Protein AF-A0A7W1RV11-F1 (afdb_monomer_lite)

Foldseek 3Di:
DPPPVDDVDDDCAPDQQNDPVSVVVVVVCVVPVDQEEEAEADDPQAKAWAPNDDPVLVCLQCVQQVGYYDPDDPDDPNDPVVVCNVVPHTYIHHYHHPDDPVVCCNRGVVSVVVVVVVVVVD

pLDDT: mean 90.07, std 14.61, range [39.81, 98.56]

Radius of gyration: 15.86 Å; chains: 1; bounding box: 44×32×37 Å

Structure (mmCIF, N/CA/C/O backbone):
data_AF-A0A7W1RV11-F1
#
_entry.id   AF-A0A7W1RV11-F1
#
loop_
_atom_site.group_PDB
_atom_site.id
_atom_site.type_symbol
_atom_site.label_atom_id
_atom_site.label_alt_id
_atom_site.label_comp_id
_atom_site.label_asym_id
_atom_site.label_entity_id
_atom_site.label_seq_id
_atom_site.pdbx_PDB_ins_code
_atom_site.Cartn_x
_atom_site.Cartn_y
_atom_site.Cartn_z
_atom_site.occupancy
_atom_site.B_iso_or_equiv
_atom_site.auth_seq_id
_atom_site.auth_comp_id
_atom_site.auth_asym_id
_atom_site.auth_atom_id
_atom_site.pdbx_PDB_model_num
ATOM 1 N N . ARG A 1 1 ? 27.416 18.451 9.478 1.00 39.81 1 ARG A N 1
ATOM 2 C CA . ARG A 1 1 ? 27.887 17.465 8.477 1.00 39.81 1 ARG A CA 1
ATOM 3 C C . ARG A 1 1 ? 26.642 16.765 7.950 1.00 39.81 1 ARG A C 1
ATOM 5 O O . ARG A 1 1 ? 26.026 16.054 8.731 1.00 39.81 1 ARG A O 1
ATOM 12 N N . SER A 1 2 ? 26.208 17.052 6.720 1.00 40.75 2 SER A N 1
ATOM 13 C CA . SER A 1 2 ? 25.156 16.247 6.080 1.00 40.75 2 SER A CA 1
ATOM 14 C C . SER A 1 2 ? 25.698 14.834 5.898 1.00 40.75 2 SER A C 1
ATOM 16 O O . SER A 1 2 ? 26.816 14.711 5.399 1.00 40.75 2 SER A O 1
ATOM 18 N N . PRO A 1 3 ? 24.985 13.783 6.326 1.00 47.84 3 PRO A N 1
ATOM 19 C CA . PRO A 1 3 ? 25.432 12.429 6.072 1.00 47.84 3 PRO A CA 1
ATOM 20 C C . PRO A 1 3 ? 25.365 12.177 4.564 1.00 47.84 3 PRO A C 1
ATOM 22 O O . PRO A 1 3 ? 24.323 12.351 3.935 1.00 47.84 3 PRO A O 1
ATOM 25 N N . GLU A 1 4 ? 26.490 11.747 4.004 1.00 49.31 4 GLU A N 1
ATOM 26 C CA . GLU A 1 4 ? 26.690 11.391 2.593 1.00 49.31 4 GLU A CA 1
ATOM 27 C C . GLU A 1 4 ? 25.763 10.245 2.115 1.00 49.31 4 GLU A C 1
ATOM 29 O O . GLU A 1 4 ? 25.686 9.970 0.924 1.00 49.31 4 GLU A O 1
ATOM 34 N N . ASN A 1 5 ? 24.986 9.630 3.020 1.00 47.88 5 ASN A N 1
ATOM 35 C CA . ASN A 1 5 ? 24.035 8.545 2.739 1.00 47.88 5 ASN A CA 1
ATOM 36 C C . ASN A 1 5 ? 22.660 8.981 2.204 1.00 47.88 5 ASN A C 1
ATOM 38 O O . ASN A 1 5 ? 21.858 8.123 1.846 1.00 47.88 5 ASN A O 1
ATOM 42 N N . ARG A 1 6 ? 22.347 10.279 2.139 1.00 44.16 6 ARG A N 1
ATOM 43 C CA . ARG A 1 6 ? 21.146 10.776 1.441 1.00 44.16 6 ARG A CA 1
ATOM 44 C C . ARG A 1 6 ? 21.564 11.495 0.170 1.00 44.16 6 ARG A C 1
ATOM 46 O O . ARG A 1 6 ? 21.482 12.717 0.075 1.00 44.16 6 ARG A O 1
ATOM 53 N N . THR A 1 7 ? 22.025 10.740 -0.822 1.00 48.91 7 THR A N 1
ATOM 54 C CA . THR A 1 7 ? 22.017 11.279 -2.183 1.00 48.91 7 THR A CA 1
ATOM 55 C C . THR A 1 7 ? 20.573 11.211 -2.677 1.00 48.91 7 THR A C 1
ATOM 57 O O . THR A 1 7 ? 19.984 10.138 -2.718 1.00 48.91 7 THR A O 1
ATOM 60 N N . ASN A 1 8 ? 19.968 12.353 -3.012 1.00 55.81 8 ASN A N 1
ATOM 61 C CA . ASN A 1 8 ? 18.642 12.433 -3.646 1.00 55.81 8 ASN A CA 1
ATOM 62 C C . ASN A 1 8 ? 18.703 11.966 -5.118 1.00 55.81 8 ASN A C 1
ATOM 64 O O . ASN A 1 8 ? 18.176 12.608 -6.021 1.00 55.81 8 ASN A O 1
ATOM 68 N N . ARG A 1 9 ? 19.482 10.914 -5.385 1.00 64.50 9 ARG A N 1
ATOM 69 C CA . ARG A 1 9 ? 19.685 10.335 -6.707 1.00 64.50 9 ARG A CA 1
ATOM 70 C C . ARG A 1 9 ? 18.873 9.053 -6.750 1.00 64.50 9 ARG A C 1
ATOM 72 O O . ARG A 1 9 ? 19.376 7.995 -6.388 1.00 64.50 9 ARG A O 1
ATOM 79 N N . SER A 1 10 ? 17.617 9.163 -7.164 1.00 71.94 10 SER A N 1
ATOM 80 C CA . SER A 1 10 ? 16.859 7.998 -7.605 1.00 71.94 10 SER A CA 1
ATOM 81 C C . SER A 1 10 ? 17.379 7.565 -8.979 1.00 71.94 10 SER A C 1
ATOM 83 O O . SER A 1 10 ? 17.655 8.392 -9.850 1.00 71.94 10 SER A O 1
ATOM 85 N N . SER A 1 11 ? 17.567 6.261 -9.156 1.00 86.75 11 SER A N 1
ATOM 86 C CA . SER A 1 11 ? 17.769 5.638 -10.463 1.00 86.75 11 SER A CA 1
ATOM 87 C C . SER A 1 11 ? 16.552 4.753 -10.710 1.00 86.75 11 SER A C 1
ATOM 89 O O . SER A 1 11 ? 16.287 3.906 -9.860 1.00 86.75 11 SER A O 1
ATOM 91 N N . PRO A 1 12 ? 15.816 4.916 -11.823 1.00 88.56 12 PRO A N 1
ATOM 92 C CA . PRO A 1 12 ? 14.646 4.088 -12.120 1.00 88.56 12 PRO A CA 1
ATOM 93 C C . PRO A 1 12 ? 15.017 2.666 -12.577 1.00 88.56 12 PRO A C 1
ATOM 95 O O . PRO A 1 12 ? 14.135 1.890 -12.929 1.00 88.56 12 PRO A O 1
ATOM 98 N N . GLY A 1 13 ? 16.313 2.339 -12.607 1.00 91.56 13 GLY A N 1
ATOM 99 C CA . GLY A 1 13 ? 16.826 1.114 -13.207 1.00 91.56 13 GLY A CA 1
ATOM 100 C C . GLY A 1 13 ? 17.259 1.320 -14.659 1.00 91.56 13 GLY A C 1
ATOM 101 O O . GLY A 1 13 ? 17.195 2.428 -15.197 1.00 91.56 13 GLY A O 1
ATOM 102 N N . THR A 1 14 ? 17.756 0.259 -15.295 1.00 94.25 14 THR A N 1
ATOM 103 C CA . THR A 1 14 ? 18.182 0.295 -16.708 1.00 94.25 14 THR A CA 1
ATOM 104 C C . THR A 1 14 ? 17.026 0.095 -17.685 1.00 94.25 14 THR A C 1
ATOM 106 O O . THR A 1 14 ? 17.121 0.519 -18.833 1.00 94.25 14 THR A O 1
ATOM 109 N N . GLU A 1 15 ? 15.953 -0.554 -17.237 1.00 93.88 15 GLU A N 1
ATOM 110 C CA . GLU A 1 15 ? 14.739 -0.864 -17.995 1.00 93.88 15 GLU A CA 1
ATOM 111 C C . GLU A 1 15 ? 13.581 -1.161 -17.019 1.00 93.88 15 GLU A C 1
ATOM 113 O O . GLU A 1 15 ? 13.842 -1.392 -15.832 1.00 93.88 15 GLU A O 1
ATOM 118 N N . PRO A 1 16 ? 12.308 -1.161 -17.464 1.00 94.69 16 PRO A N 1
ATOM 119 C CA . PRO A 1 16 ? 11.186 -1.524 -16.601 1.00 94.69 16 PRO A CA 1
ATOM 120 C C . PRO A 1 16 ? 11.413 -2.882 -15.928 1.00 94.69 16 PRO A C 1
ATOM 122 O O . PRO A 1 16 ? 11.746 -3.861 -16.590 1.00 94.69 16 PRO A O 1
ATOM 125 N N . CYS A 1 17 ? 11.215 -2.942 -14.608 1.00 94.19 17 CYS A N 1
ATOM 126 C CA . CYS A 1 17 ? 11.469 -4.141 -13.803 1.00 94.19 17 CYS A CA 1
ATOM 127 C C . CYS A 1 17 ? 12.923 -4.673 -13.874 1.00 94.19 17 CYS A C 1
ATOM 129 O O . CYS A 1 17 ? 13.134 -5.883 -13.768 1.00 94.19 17 CYS A O 1
ATOM 131 N N . SER A 1 18 ? 13.940 -3.812 -14.024 1.00 96.69 18 SER A N 1
ATOM 132 C CA . SER A 1 18 ? 15.348 -4.254 -13.995 1.00 96.69 18 SER A CA 1
ATOM 133 C C . SER A 1 18 ? 15.763 -4.847 -12.646 1.00 96.69 18 SER A C 1
ATOM 135 O O . SER A 1 18 ? 16.515 -5.827 -12.604 1.00 96.69 18 SER A O 1
ATOM 137 N N . GLU A 1 19 ? 15.254 -4.289 -11.547 1.00 96.94 19 GLU A N 1
ATOM 138 C CA . GLU A 1 19 ? 15.642 -4.688 -10.195 1.00 96.94 19 GLU A CA 1
ATOM 139 C C . GLU A 1 19 ? 15.049 -6.054 -9.807 1.00 96.94 19 GLU A C 1
ATOM 141 O O . GLU A 1 19 ? 13.864 -6.319 -10.054 1.00 96.94 19 GLU A O 1
ATOM 146 N N . PRO A 1 20 ? 15.843 -6.956 -9.197 1.00 97.44 20 PRO A N 1
ATOM 147 C CA . PRO A 1 20 ? 15.372 -8.286 -8.824 1.00 97.44 20 PRO A CA 1
ATOM 148 C C . PRO A 1 20 ? 14.200 -8.255 -7.834 1.00 97.44 20 PRO A C 1
ATOM 150 O O . PRO A 1 20 ? 13.311 -9.103 -7.934 1.00 97.44 20 PRO A O 1
ATOM 153 N N . GLU A 1 21 ? 14.162 -7.281 -6.925 1.00 97.69 21 GLU A N 1
ATOM 154 C CA . GLU A 1 21 ? 13.079 -7.065 -5.965 1.00 97.69 21 GLU A CA 1
ATOM 155 C C . GLU A 1 21 ? 11.771 -6.722 -6.681 1.00 97.69 21 GLU A C 1
ATOM 157 O O . GLU A 1 21 ? 10.743 -7.353 -6.423 1.00 97.69 21 GLU A O 1
ATOM 162 N N . THR A 1 22 ? 11.820 -5.789 -7.639 1.00 97.44 22 THR A N 1
ATOM 163 C CA . THR A 1 22 ? 10.656 -5.397 -8.445 1.00 97.44 22 THR A CA 1
ATOM 164 C C . THR A 1 22 ? 10.120 -6.585 -9.236 1.00 97.44 22 THR A C 1
ATOM 166 O O . THR A 1 22 ? 8.920 -6.851 -9.194 1.00 97.44 22 THR A O 1
ATOM 169 N N . ARG A 1 23 ? 10.989 -7.373 -9.887 1.00 98.12 23 ARG A N 1
ATOM 170 C CA . ARG A 1 23 ? 10.558 -8.582 -10.619 1.00 98.12 23 ARG A CA 1
ATOM 171 C C . ARG A 1 23 ? 9.879 -9.602 -9.714 1.00 98.12 23 ARG A C 1
ATOM 173 O O . ARG A 1 23 ? 8.873 -10.192 -10.100 1.00 98.12 23 ARG A O 1
ATOM 180 N N . ALA A 1 24 ? 10.437 -9.842 -8.529 1.00 98.44 24 ALA A N 1
ATOM 181 C CA . ALA A 1 24 ? 9.882 -10.808 -7.589 1.00 98.44 24 ALA A CA 1
ATOM 182 C C . ALA A 1 24 ? 8.497 -10.374 -7.084 1.00 98.44 24 ALA A C 1
ATOM 184 O O . ALA A 1 24 ? 7.593 -11.209 -6.995 1.00 98.44 24 ALA A O 1
ATOM 185 N N . LEU A 1 25 ? 8.320 -9.081 -6.796 1.00 98.25 25 LEU A N 1
ATOM 186 C CA . LEU A 1 25 ? 7.042 -8.517 -6.369 1.00 98.25 25 LEU A CA 1
ATOM 187 C C . LEU A 1 25 ? 5.996 -8.552 -7.491 1.00 98.25 25 LEU A C 1
ATOM 189 O O . LEU A 1 25 ? 4.879 -9.004 -7.253 1.00 98.25 25 LEU A O 1
ATOM 193 N N . VAL A 1 26 ? 6.365 -8.164 -8.714 1.00 98.06 26 VAL A N 1
ATOM 194 C CA . VAL A 1 26 ? 5.498 -8.261 -9.902 1.00 98.06 26 VAL A CA 1
ATOM 195 C C . VAL A 1 26 ? 5.018 -9.699 -10.093 1.00 98.06 26 VAL A C 1
ATOM 197 O O . VAL A 1 26 ? 3.814 -9.949 -10.105 1.00 98.06 26 VAL A O 1
ATOM 200 N N . ALA A 1 27 ? 5.937 -10.669 -10.101 1.00 98.38 27 ALA A N 1
ATOM 201 C CA . ALA A 1 27 ? 5.592 -12.083 -10.244 1.00 98.38 27 ALA A CA 1
ATOM 202 C C . ALA A 1 27 ? 4.711 -12.609 -9.093 1.00 98.38 27 ALA A C 1
ATOM 204 O O . ALA A 1 27 ? 3.918 -13.537 -9.275 1.00 98.38 27 ALA A O 1
ATOM 205 N N . LEU A 1 28 ? 4.850 -12.055 -7.883 1.00 98.56 28 LEU A N 1
ATOM 206 C CA . LEU A 1 28 ? 3.988 -12.376 -6.747 1.00 98.56 28 LEU A CA 1
ATOM 207 C C . LEU A 1 28 ? 2.570 -11.829 -6.952 1.00 98.56 28 LEU A C 1
ATOM 209 O O . LEU A 1 28 ? 1.611 -12.573 -6.752 1.00 98.56 28 LEU A O 1
ATOM 213 N N . VAL A 1 29 ? 2.433 -10.569 -7.367 1.00 98.31 29 VAL A N 1
ATOM 214 C CA . VAL A 1 29 ? 1.133 -9.928 -7.620 1.00 98.31 29 VAL A CA 1
ATOM 215 C C . VAL A 1 29 ? 0.408 -10.602 -8.778 1.00 98.31 29 VAL A C 1
ATOM 217 O O . VAL A 1 29 ? -0.773 -10.916 -8.650 1.00 98.31 29 VAL A O 1
ATOM 220 N N . GLU A 1 30 ? 1.102 -10.891 -9.877 1.00 97.56 30 GLU A N 1
ATOM 221 C CA . GLU A 1 30 ? 0.528 -11.599 -11.026 1.00 97.56 30 GLU A CA 1
ATOM 222 C C . GLU A 1 30 ? 0.038 -12.998 -10.646 1.00 97.56 30 GLU A C 1
ATOM 224 O O . GLU A 1 30 ? -1.035 -13.416 -11.078 1.00 97.56 30 GLU A O 1
ATOM 229 N N . ARG A 1 31 ? 0.789 -13.711 -9.795 1.00 98.31 31 ARG A N 1
ATOM 230 C CA . ARG A 1 31 ? 0.408 -15.044 -9.315 1.00 98.31 31 ARG A CA 1
ATOM 231 C C . ARG A 1 31 ? -0.769 -15.007 -8.344 1.00 98.31 31 ARG A C 1
ATOM 233 O O . ARG A 1 31 ? -1.633 -15.875 -8.421 1.00 98.31 31 ARG A O 1
ATOM 240 N N . LEU A 1 32 ? -0.766 -14.076 -7.390 1.00 97.69 32 LEU A N 1
ATOM 241 C CA . LEU A 1 32 ? -1.769 -14.026 -6.323 1.00 97.69 32 LEU A CA 1
ATOM 242 C C . LEU A 1 32 ? -3.050 -13.305 -6.733 1.00 97.69 32 LEU A C 1
ATOM 244 O O . LEU A 1 32 ? -4.102 -13.633 -6.194 1.00 97.69 32 LEU A O 1
ATOM 248 N N . ARG A 1 33 ? -2.961 -12.324 -7.641 1.00 97.12 33 ARG A N 1
ATOM 249 C CA . ARG A 1 33 ? -4.054 -11.407 -8.008 1.00 97.12 33 ARG A CA 1
ATOM 250 C C . ARG A 1 33 ? -4.791 -10.892 -6.759 1.00 97.12 33 ARG A C 1
ATOM 252 O O . ARG A 1 33 ? -5.977 -11.178 -6.593 1.00 97.12 33 ARG A O 1
ATOM 259 N N . PRO A 1 34 ? -4.091 -10.189 -5.847 1.00 95.94 34 PRO A N 1
ATOM 260 C CA . PRO A 1 34 ? -4.659 -9.824 -4.557 1.00 95.94 34 PRO A CA 1
ATOM 261 C C . PRO A 1 34 ? -5.892 -8.921 -4.732 1.00 95.94 34 PRO A C 1
ATOM 263 O O . PRO A 1 34 ? -5.903 -8.067 -5.617 1.00 95.94 34 PRO A O 1
ATOM 266 N N . PRO A 1 35 ? -6.920 -9.059 -3.877 1.00 94.69 35 PRO A N 1
ATOM 267 C CA . PRO A 1 35 ? -8.110 -8.210 -3.950 1.00 94.69 35 PRO A CA 1
ATOM 268 C C . PRO A 1 35 ? -7.827 -6.757 -3.536 1.00 94.69 35 PRO A C 1
ATOM 270 O O . PRO A 1 35 ? -8.617 -5.868 -3.840 1.00 94.69 35 PRO A O 1
ATOM 273 N N . LEU A 1 36 ? -6.725 -6.527 -2.818 1.00 95.88 36 LEU A N 1
ATOM 274 C CA . LEU A 1 36 ? -6.263 -5.225 -2.358 1.00 95.88 36 LEU A CA 1
ATOM 275 C C . LEU A 1 36 ? -4.766 -5.295 -2.040 1.00 95.88 36 LEU A C 1
ATOM 277 O O . LEU A 1 36 ? -4.312 -6.262 -1.425 1.00 95.88 36 LEU A O 1
ATOM 281 N N . VAL A 1 37 ? -4.023 -4.250 -2.395 1.00 97.38 37 VAL A N 1
ATOM 282 C CA . VAL A 1 37 ? -2.647 -4.012 -1.939 1.00 97.38 37 VAL A CA 1
ATOM 283 C C . VAL A 1 37 ? -2.618 -2.784 -1.031 1.00 97.38 37 VAL A C 1
ATOM 285 O O . VAL A 1 37 ? -3.165 -1.739 -1.373 1.00 97.38 37 VAL A O 1
ATOM 288 N N . ILE A 1 38 ? -1.971 -2.908 0.128 1.00 97.19 38 ILE A N 1
ATOM 289 C CA . ILE A 1 38 ? -1.611 -1.769 0.979 1.00 97.19 38 ILE A CA 1
ATOM 290 C C . ILE A 1 38 ? -0.098 -1.588 0.865 1.00 97.19 38 ILE A C 1
ATOM 292 O O . ILE A 1 38 ? 0.651 -2.452 1.322 1.00 97.19 38 ILE A O 1
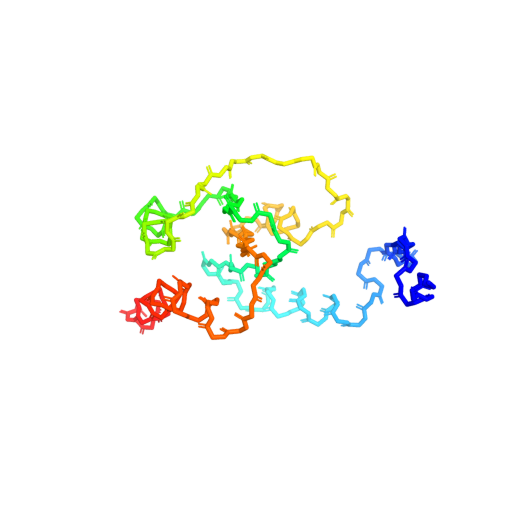ATOM 296 N N . ASP A 1 39 ? 0.336 -0.499 0.239 1.00 97.00 39 ASP A N 1
ATOM 297 C CA . ASP A 1 39 ? 1.748 -0.164 0.047 1.00 97.00 39 ASP A CA 1
ATOM 298 C C . ASP A 1 39 ? 2.176 0.866 1.103 1.00 97.00 39 ASP A C 1
ATOM 300 O O . ASP A 1 39 ? 1.719 2.004 1.081 1.00 97.00 39 ASP A O 1
ATOM 304 N N . LEU A 1 40 ? 2.967 0.447 2.095 1.00 96.69 40 LEU A N 1
ATOM 305 C CA . LEU A 1 40 ? 3.277 1.247 3.288 1.00 96.69 40 LEU A CA 1
ATOM 306 C C . LEU A 1 40 ? 4.529 2.108 3.085 1.00 96.69 40 LEU A C 1
ATOM 308 O O . LEU A 1 40 ? 5.624 1.582 2.888 1.00 96.69 40 LEU A O 1
ATOM 312 N N . HIS A 1 41 ? 4.371 3.421 3.244 1.00 95.69 41 HIS A N 1
ATOM 313 C CA . HIS A 1 41 ? 5.407 4.441 3.076 1.00 95.69 41 HIS A CA 1
ATOM 314 C C . HIS A 1 41 ? 5.411 5.453 4.230 1.00 95.69 41 HIS A C 1
ATOM 316 O O . HIS A 1 41 ? 4.637 5.365 5.185 1.00 95.69 41 HIS A O 1
ATOM 322 N N . THR A 1 42 ? 6.341 6.399 4.160 1.00 94.44 42 THR A N 1
ATOM 323 C CA . THR A 1 42 ? 6.506 7.524 5.084 1.00 94.44 42 THR A CA 1
ATOM 324 C C . THR A 1 42 ? 7.218 8.669 4.334 1.00 94.44 42 THR A C 1
ATOM 326 O O . THR A 1 42 ? 8.055 8.373 3.471 1.00 94.44 42 THR A O 1
ATOM 329 N N . PRO A 1 43 ? 7.016 9.965 4.669 1.00 93.88 43 PRO A N 1
ATOM 330 C CA . PRO A 1 43 ? 6.307 10.480 5.840 1.00 93.88 43 PRO A CA 1
ATOM 331 C C . PRO A 1 43 ? 5.083 11.368 5.532 1.00 93.88 43 PRO A C 1
ATOM 333 O O . PRO A 1 43 ? 4.862 12.350 6.244 1.00 93.88 43 PRO A O 1
ATOM 336 N N . LEU A 1 44 ? 4.326 11.121 4.456 1.00 94.25 44 LEU A N 1
ATOM 337 C CA . LEU A 1 44 ? 3.317 12.094 3.991 1.00 94.25 44 LEU A CA 1
ATOM 338 C C . LEU A 1 44 ? 2.032 12.176 4.841 1.00 94.25 44 LEU A C 1
ATOM 340 O O . LEU A 1 44 ? 1.254 13.110 4.640 1.00 94.25 44 LEU A O 1
ATOM 344 N N . GLU A 1 45 ? 1.814 11.246 5.777 1.00 96.81 45 GLU A N 1
ATOM 345 C CA . GLU A 1 45 ? 0.660 11.219 6.695 1.00 96.81 45 GLU A CA 1
ATOM 346 C C . GLU A 1 45 ? -0.710 11.286 5.976 1.00 96.81 45 GLU A C 1
ATOM 348 O O . GLU A 1 45 ? -1.572 12.129 6.254 1.00 96.81 45 GLU A O 1
ATOM 353 N N . LEU A 1 46 ? -0.911 10.403 4.996 1.00 97.50 46 LEU A N 1
ATOM 354 C CA . LEU A 1 46 ? -2.118 10.335 4.168 1.00 97.50 46 LEU A CA 1
ATOM 355 C C . LEU A 1 46 ? -2.360 8.925 3.614 1.00 97.50 46 LEU A C 1
ATOM 357 O O . LEU A 1 46 ? -1.496 8.056 3.665 1.00 97.50 46 LEU A O 1
ATOM 361 N N . LEU A 1 47 ? -3.538 8.711 3.037 1.00 97.81 47 LEU A N 1
ATOM 362 C CA . LEU A 1 47 ? -3.842 7.545 2.208 1.00 97.81 47 LEU A CA 1
ATOM 363 C C . LEU A 1 47 ? -4.041 8.009 0.765 1.00 97.81 47 LEU A C 1
ATOM 365 O O . LEU A 1 47 ? -4.985 8.754 0.517 1.00 97.81 47 LEU A O 1
ATOM 369 N N . LEU A 1 48 ? -3.198 7.581 -0.174 1.00 97.06 48 LEU A N 1
ATOM 370 C CA . LEU A 1 48 ? -3.469 7.742 -1.607 1.00 97.06 48 LEU A CA 1
ATOM 371 C C . LEU A 1 48 ? -4.266 6.530 -2.089 1.00 97.06 48 LEU A C 1
ATOM 373 O O . LEU A 1 48 ? -3.811 5.392 -1.967 1.00 97.06 48 LEU A O 1
ATOM 377 N N . VAL A 1 49 ? -5.465 6.770 -2.607 1.00 96.88 49 VAL A N 1
ATOM 378 C CA . VAL A 1 49 ? -6.442 5.723 -2.916 1.00 96.88 49 VAL A CA 1
ATOM 379 C C . VAL A 1 49 ? -6.549 5.531 -4.420 1.00 96.88 49 VAL A C 1
ATOM 381 O O . VAL A 1 49 ? -6.897 6.456 -5.148 1.00 96.88 49 VAL A O 1
ATOM 384 N N . ARG A 1 50 ? -6.297 4.307 -4.892 1.00 95.50 50 ARG A N 1
ATOM 385 C CA . ARG A 1 50 ? -6.512 3.927 -6.293 1.00 95.50 50 ARG A CA 1
ATOM 386 C C . ARG A 1 50 ? -7.899 3.332 -6.506 1.00 95.50 50 ARG A C 1
ATOM 388 O O . ARG A 1 50 ? -8.624 2.977 -5.572 1.00 95.50 50 ARG A O 1
ATOM 395 N N . ARG A 1 51 ? -8.293 3.222 -7.774 1.00 94.00 51 ARG A N 1
ATOM 396 C CA . ARG A 1 51 ? -9.619 2.731 -8.166 1.00 94.00 51 ARG A CA 1
ATOM 397 C C . ARG A 1 51 ? -9.899 1.322 -7.633 1.00 94.00 51 ARG A C 1
ATOM 399 O O . ARG A 1 51 ? -9.027 0.464 -7.577 1.00 94.00 51 ARG A O 1
ATOM 406 N N . GLY A 1 52 ? -11.165 1.070 -7.298 1.00 93.06 52 GLY A N 1
ATOM 407 C CA . GLY A 1 52 ? -11.646 -0.251 -6.872 1.00 93.06 52 GLY A CA 1
ATOM 408 C C . GLY A 1 52 ? -11.505 -0.545 -5.375 1.00 93.06 52 GLY A C 1
ATOM 409 O O . GLY A 1 52 ? -11.964 -1.593 -4.926 1.00 93.06 52 GLY A O 1
ATOM 410 N N . VAL A 1 53 ? -10.932 0.370 -4.586 1.00 95.25 53 VAL A N 1
ATOM 411 C CA . VAL A 1 53 ? -10.904 0.257 -3.122 1.00 95.25 53 VAL A CA 1
ATOM 412 C C . VAL A 1 53 ? -12.317 0.419 -2.555 1.00 95.25 53 VAL A C 1
ATOM 414 O O . VAL A 1 53 ? -13.037 1.361 -2.883 1.00 95.25 53 VAL A O 1
ATOM 417 N N . HIS A 1 54 ? -12.723 -0.504 -1.681 1.00 94.31 54 HIS A N 1
ATOM 418 C CA . HIS A 1 54 ? -14.044 -0.457 -1.059 1.00 94.31 54 HIS A CA 1
ATOM 419 C C . HIS A 1 54 ? -14.146 0.718 -0.060 1.00 94.31 54 HIS A C 1
ATOM 421 O O . HIS A 1 54 ? -13.282 0.822 0.819 1.00 94.31 54 HIS A O 1
ATOM 427 N N . PRO A 1 55 ? -15.206 1.553 -0.102 1.00 93.56 55 PRO A N 1
ATOM 428 C CA . PRO A 1 55 ? -15.337 2.727 0.771 1.00 93.56 55 PRO A CA 1
ATOM 429 C C . PRO A 1 55 ? -15.215 2.402 2.262 1.00 93.56 55 PRO A C 1
ATOM 431 O O . PRO A 1 55 ? -14.494 3.072 2.991 1.00 93.56 55 PRO A O 1
ATOM 434 N N . THR A 1 56 ? -15.824 1.301 2.710 1.00 92.75 56 THR A N 1
ATOM 435 C CA . THR A 1 56 ? -15.741 0.873 4.116 1.00 92.75 56 THR A CA 1
ATOM 436 C C . THR A 1 56 ? -14.315 0.522 4.550 1.00 92.75 56 THR A C 1
ATOM 438 O O . THR A 1 56 ? -13.962 0.740 5.706 1.00 92.75 56 THR A O 1
ATOM 441 N N . THR A 1 57 ? -13.478 -0.009 3.652 1.00 93.38 57 THR A N 1
ATOM 442 C CA . THR A 1 57 ? -12.064 -0.275 3.961 1.00 93.38 57 THR A CA 1
ATOM 443 C C . THR A 1 57 ? -11.314 1.034 4.166 1.00 93.38 57 THR A C 1
ATOM 445 O O . THR A 1 57 ? -10.575 1.176 5.140 1.00 93.38 57 THR A O 1
ATOM 448 N N . LEU A 1 58 ? -11.549 2.006 3.283 1.00 94.94 58 LEU A N 1
ATOM 449 C CA . LEU A 1 58 ? -10.942 3.327 3.370 1.00 94.94 58 LEU A CA 1
ATOM 450 C C . LEU A 1 58 ? -11.348 4.056 4.655 1.00 94.94 58 LEU A C 1
ATOM 452 O O . LEU A 1 58 ? -10.483 4.528 5.391 1.00 94.94 58 LEU A O 1
ATOM 456 N N . GLU A 1 59 ? -12.647 4.097 4.952 1.00 94.38 59 GLU A N 1
ATOM 457 C CA . GLU A 1 59 ? -13.195 4.724 6.158 1.00 94.38 59 GLU A CA 1
ATOM 458 C C . GLU A 1 59 ? -12.596 4.116 7.427 1.00 94.38 59 GLU A C 1
ATOM 460 O O . GLU A 1 59 ? -12.175 4.851 8.316 1.00 94.38 59 GLU A O 1
ATOM 4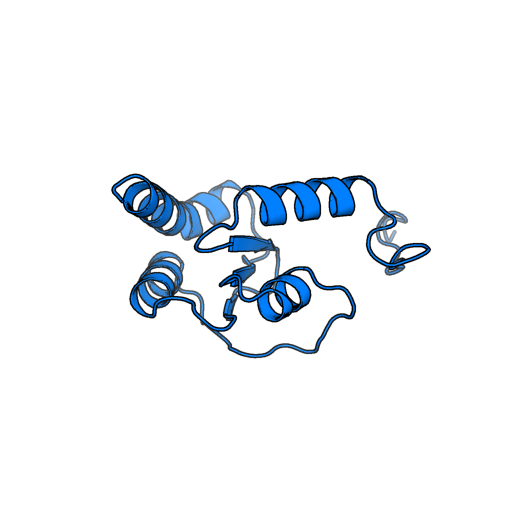65 N N . LYS A 1 60 ? -12.487 2.783 7.504 1.00 93.75 60 LYS A N 1
ATOM 466 C CA . LYS A 1 60 ? -11.886 2.093 8.654 1.00 93.75 60 LYS A CA 1
ATOM 467 C C . LYS A 1 60 ? -10.420 2.462 8.849 1.00 93.75 60 LYS A C 1
ATOM 469 O O . LYS A 1 60 ? -10.028 2.775 9.970 1.00 93.75 60 LYS A O 1
ATOM 474 N N . LEU A 1 61 ? -9.612 2.423 7.789 1.00 96.06 61 LEU A N 1
ATOM 475 C CA . LEU A 1 61 ? -8.185 2.746 7.879 1.00 96.06 61 LEU A CA 1
ATOM 476 C C . LEU A 1 61 ? -7.966 4.221 8.233 1.00 96.06 61 LEU A C 1
ATOM 478 O O . LEU A 1 61 ? -7.180 4.524 9.131 1.00 96.06 61 LEU A O 1
ATOM 482 N N . SER A 1 62 ? -8.697 5.117 7.566 1.00 96.69 62 SER A N 1
ATOM 483 C CA . SER A 1 62 ? -8.649 6.560 7.801 1.00 96.69 62 SER A CA 1
ATOM 484 C C . SER A 1 62 ? -9.080 6.908 9.226 1.00 96.69 62 SER A C 1
ATOM 486 O O . SER A 1 62 ? -8.368 7.641 9.910 1.00 96.69 62 SER A O 1
ATOM 488 N N . ALA A 1 63 ? -10.187 6.339 9.712 1.00 96.38 63 ALA A N 1
ATOM 489 C CA . ALA A 1 63 ? -10.688 6.586 11.061 1.00 96.38 63 ALA A CA 1
ATOM 490 C C . ALA A 1 63 ? -9.786 5.984 12.146 1.00 96.38 63 ALA A C 1
ATOM 492 O O . ALA A 1 63 ? -9.551 6.635 13.160 1.00 96.38 63 ALA A O 1
ATOM 493 N N . ALA A 1 64 ? -9.260 4.771 11.940 1.00 95.50 64 ALA A N 1
ATOM 494 C CA . ALA A 1 64 ? -8.402 4.108 12.921 1.00 95.50 64 ALA A CA 1
ATOM 495 C C . ALA A 1 64 ? -7.096 4.873 13.158 1.00 95.50 64 ALA A C 1
ATOM 497 O O . ALA A 1 64 ? -6.669 5.005 14.301 1.00 95.50 64 ALA A O 1
ATOM 498 N N . ALA A 1 65 ? -6.487 5.395 12.092 1.00 95.88 65 ALA A N 1
ATOM 499 C CA . ALA A 1 65 ? -5.244 6.149 12.185 1.00 95.88 65 ALA A CA 1
ATOM 500 C C . ALA A 1 65 ? -5.444 7.669 12.248 1.00 95.88 65 ALA A C 1
ATOM 502 O O . ALA A 1 65 ? -4.478 8.398 12.441 1.00 95.88 65 ALA A O 1
ATOM 503 N N . GLY A 1 66 ? -6.661 8.186 12.074 1.00 96.94 66 GLY A N 1
ATOM 504 C CA . GLY A 1 66 ? -6.909 9.628 12.013 1.00 96.94 66 GLY A CA 1
ATOM 505 C C . GLY A 1 66 ? -6.104 10.320 10.907 1.00 96.94 66 GLY A C 1
ATOM 506 O O . GLY A 1 66 ? -5.518 11.374 11.149 1.00 96.94 66 GLY A O 1
ATOM 507 N N . ILE A 1 67 ? -6.019 9.706 9.724 1.00 96.06 67 ILE A N 1
ATOM 508 C CA . ILE A 1 67 ? -5.309 10.247 8.552 1.00 96.06 67 ILE A CA 1
ATOM 509 C C . ILE A 1 67 ? -6.277 10.443 7.392 1.00 96.06 67 ILE A C 1
ATOM 511 O O . ILE A 1 67 ? -7.221 9.673 7.216 1.00 96.06 67 ILE A O 1
ATOM 515 N N . ARG A 1 68 ? -6.057 11.490 6.595 1.00 96.56 68 ARG A N 1
ATOM 516 C CA . ARG A 1 68 ? -6.932 11.823 5.464 1.00 96.56 68 ARG A CA 1
ATOM 517 C C . ARG A 1 68 ? -6.650 10.939 4.251 1.00 96.56 68 ARG A C 1
ATOM 519 O O . ARG A 1 68 ? -5.505 10.568 4.008 1.00 96.56 68 ARG A O 1
ATOM 526 N N . ALA A 1 69 ? -7.686 10.691 3.461 1.00 97.00 69 ALA A N 1
ATOM 527 C CA . ALA A 1 69 ? -7.568 10.086 2.142 1.00 97.00 69 ALA A CA 1
ATOM 528 C C . ALA A 1 69 ? -7.482 11.159 1.048 1.00 97.00 69 ALA A C 1
ATOM 530 O O . ALA A 1 69 ? -8.108 12.215 1.164 1.00 97.00 69 ALA A O 1
ATOM 531 N N . VAL A 1 70 ? -6.708 10.884 0.005 1.00 96.50 70 VAL A N 1
ATOM 532 C CA . VAL A 1 70 ? -6.586 11.682 -1.218 1.00 96.50 70 VAL A CA 1
ATOM 533 C C . VAL A 1 70 ? -6.603 10.747 -2.425 1.00 96.50 70 VAL A C 1
ATOM 535 O O . VAL A 1 70 ? -6.182 9.596 -2.323 1.00 96.50 70 VAL A O 1
ATOM 538 N N . ASP A 1 71 ? -7.052 11.253 -3.567 1.00 93.62 71 ASP A N 1
ATOM 539 C CA . ASP A 1 71 ? -7.139 10.461 -4.802 1.00 93.62 71 ASP A CA 1
ATOM 540 C C . ASP A 1 71 ? -5.963 10.730 -5.755 1.00 93.62 71 ASP A C 1
ATOM 542 O O . ASP A 1 71 ? -5.713 9.955 -6.671 1.00 93.62 71 ASP A O 1
ATOM 546 N N . GLU A 1 72 ? -5.216 11.819 -5.536 1.00 90.00 72 GLU A N 1
ATOM 547 C CA . GLU A 1 72 ? -4.123 12.234 -6.415 1.00 90.00 72 GLU A CA 1
ATOM 548 C C . GLU A 1 72 ? -2.937 12.818 -5.639 1.00 90.00 72 GLU A C 1
ATOM 550 O O . GLU A 1 72 ? -3.091 13.572 -4.672 1.00 90.00 72 GLU A O 1
ATOM 555 N N . LEU A 1 73 ? -1.738 12.509 -6.132 1.00 87.50 73 LEU A N 1
ATOM 556 C CA . LEU A 1 73 ? -0.462 13.135 -5.790 1.00 87.50 73 LEU A CA 1
ATOM 557 C C . LEU A 1 73 ? 0.335 13.374 -7.085 1.00 87.50 73 LEU A C 1
ATOM 559 O O . LEU A 1 73 ? 0.035 12.754 -8.107 1.00 87.50 73 LEU A O 1
ATOM 563 N N . PRO A 1 74 ? 1.355 14.255 -7.085 1.00 85.44 74 PRO A N 1
ATOM 564 C CA . PRO A 1 74 ? 2.257 14.380 -8.225 1.00 85.44 74 PRO A CA 1
ATOM 565 C C . PRO A 1 74 ? 2.851 13.016 -8.601 1.00 85.44 74 PRO A C 1
ATOM 567 O O . PRO A 1 74 ? 3.480 12.367 -7.767 1.00 85.44 74 PRO A O 1
ATOM 570 N N . GLY A 1 75 ? 2.631 12.591 -9.848 1.00 74.50 75 GLY A N 1
ATOM 571 C CA . GLY A 1 75 ? 3.014 11.259 -10.312 1.00 74.50 75 GLY A CA 1
ATOM 572 C C . GLY A 1 75 ? 4.523 11.007 -10.256 1.00 74.50 75 GLY A C 1
ATOM 573 O O . GLY A 1 75 ? 5.334 11.903 -10.512 1.00 74.50 75 GLY A O 1
ATOM 574 N N . CYS A 1 76 ? 4.890 9.762 -9.959 1.00 83.38 76 CYS A N 1
ATOM 575 C CA . CYS A 1 76 ? 6.263 9.274 -9.965 1.00 83.38 76 CYS A CA 1
ATOM 576 C C . CYS A 1 76 ? 6.366 8.147 -11.005 1.00 83.38 76 CYS A C 1
ATOM 578 O O . CYS A 1 76 ? 5.829 7.067 -10.773 1.00 83.38 76 CYS A O 1
ATOM 580 N N . PRO A 1 77 ? 7.012 8.365 -12.165 1.00 87.62 77 PRO A N 1
ATOM 581 C CA . PRO A 1 77 ? 7.076 7.348 -13.209 1.00 87.62 77 PRO A CA 1
ATOM 582 C C . PRO A 1 77 ? 7.645 6.021 -12.696 1.00 87.62 77 PRO A C 1
ATOM 584 O O . PRO A 1 77 ? 8.726 5.993 -12.108 1.00 87.62 77 PRO A O 1
ATOM 587 N N . GLY A 1 78 ? 6.932 4.925 -12.959 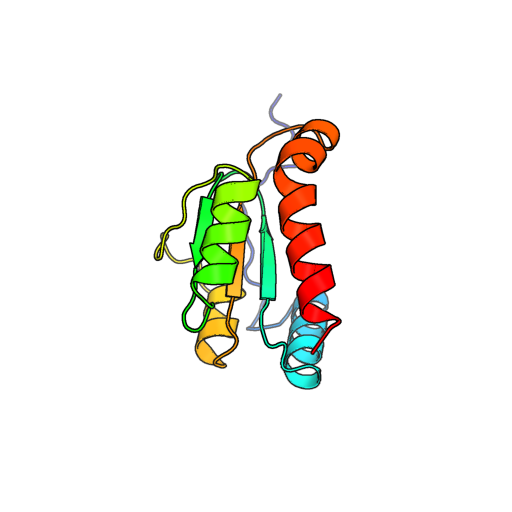1.00 89.56 78 GLY A N 1
ATOM 588 C CA . GLY A 1 78 ? 7.309 3.589 -12.489 1.00 89.56 78 GLY A CA 1
ATOM 589 C C . GLY A 1 78 ? 6.910 3.294 -11.041 1.00 89.56 78 GLY A C 1
ATOM 590 O O . GLY A 1 78 ? 7.402 2.317 -10.476 1.00 89.56 78 GLY A O 1
ATOM 591 N N . ALA A 1 79 ? 6.046 4.116 -10.435 1.00 92.62 79 ALA A N 1
ATOM 592 C CA . ALA A 1 79 ? 5.469 3.824 -9.133 1.00 92.62 79 ALA A CA 1
ATOM 593 C C . ALA A 1 79 ? 4.647 2.528 -9.162 1.00 92.62 79 ALA A C 1
ATOM 595 O O . ALA A 1 79 ? 4.033 2.154 -10.165 1.00 92.62 79 ALA A O 1
ATOM 596 N N . PHE A 1 80 ? 4.669 1.819 -8.037 1.00 96.06 80 PHE A N 1
ATOM 597 C CA . PHE A 1 80 ? 4.045 0.509 -7.926 1.00 96.06 80 PHE A CA 1
ATOM 598 C C . PHE A 1 80 ? 2.518 0.588 -8.003 1.00 96.06 80 PHE A C 1
ATOM 600 O O . PHE A 1 80 ? 1.890 -0.246 -8.648 1.00 96.06 80 PHE A O 1
ATOM 607 N N . ASP A 1 81 ? 1.921 1.605 -7.391 1.00 95.00 81 ASP A N 1
ATOM 608 C CA . ASP A 1 81 ? 0.481 1.835 -7.388 1.00 95.00 81 ASP A CA 1
ATOM 609 C C . ASP A 1 81 ? -0.067 2.239 -8.763 1.00 95.00 81 ASP A C 1
ATOM 611 O O . ASP A 1 81 ? -1.162 1.800 -9.112 1.00 95.00 81 ASP A O 1
ATOM 615 N N . ASP A 1 82 ? 0.708 2.973 -9.569 1.00 94.62 82 ASP A N 1
ATOM 616 C CA . ASP A 1 82 ? 0.366 3.240 -10.973 1.00 94.62 82 ASP A CA 1
ATOM 617 C C . ASP A 1 82 ? 0.291 1.924 -11.772 1.00 94.62 82 ASP A C 1
ATOM 619 O O . ASP A 1 82 ? -0.702 1.659 -12.450 1.00 94.62 82 ASP A O 1
ATOM 623 N N . TRP A 1 83 ? 1.291 1.042 -11.634 1.00 96.31 83 TRP A N 1
ATOM 624 C CA . TRP A 1 83 ? 1.266 -0.274 -12.287 1.00 96.31 83 TRP A CA 1
ATOM 625 C C . TRP A 1 83 ? 0.097 -1.147 -11.804 1.00 96.31 83 TRP A C 1
ATOM 627 O O . TRP A 1 83 ? -0.554 -1.814 -12.609 1.00 96.31 83 TRP A O 1
ATOM 637 N N . LEU A 1 84 ? -0.210 -1.139 -10.501 1.00 97.31 84 LEU A N 1
ATOM 638 C CA . LEU A 1 84 ? -1.361 -1.863 -9.948 1.00 97.31 84 LEU A CA 1
ATOM 639 C C . LEU A 1 84 ? -2.684 -1.364 -10.541 1.00 97.31 84 LEU A C 1
ATOM 641 O O . LEU A 1 84 ? -3.541 -2.181 -10.891 1.00 97.31 84 LEU A O 1
ATOM 645 N N . GLU A 1 85 ? -2.836 -0.049 -10.696 1.00 95.25 85 GLU A N 1
ATOM 646 C CA . GLU A 1 85 ? -3.999 0.562 -11.337 1.00 95.25 85 GLU A CA 1
ATOM 647 C C . GLU A 1 85 ? -4.123 0.134 -12.809 1.00 95.25 85 GLU A C 1
ATOM 649 O O . GLU A 1 85 ? -5.213 -0.265 -13.233 1.00 95.25 85 GLU A O 1
ATOM 654 N N . GLU A 1 86 ? -3.017 0.103 -13.561 1.00 95.50 86 GLU A N 1
ATOM 655 C CA . GLU A 1 86 ? -2.979 -0.381 -14.951 1.00 95.50 86 GLU A CA 1
ATOM 656 C C . GLU A 1 86 ? -3.464 -1.835 -15.088 1.00 95.50 86 GLU A C 1
ATOM 658 O O . GLU A 1 86 ? -4.211 -2.159 -16.015 1.00 95.50 86 GLU A O 1
ATOM 663 N N . ILE A 1 87 ? -3.089 -2.717 -14.155 1.00 96.62 87 ILE A N 1
ATOM 664 C CA . ILE A 1 87 ? -3.488 -4.138 -14.170 1.00 96.62 87 ILE A CA 1
ATOM 665 C C . ILE A 1 87 ? -4.799 -4.427 -13.414 1.00 96.62 87 ILE A C 1
ATOM 667 O O . ILE A 1 87 ? -5.177 -5.598 -13.227 1.00 96.62 87 ILE A O 1
ATOM 671 N N . GLY A 1 88 ? -5.497 -3.375 -12.975 1.00 96.88 88 GLY A N 1
ATOM 672 C CA . GLY A 1 88 ? -6.802 -3.436 -12.321 1.00 96.88 88 GLY A CA 1
ATOM 673 C C . GLY A 1 88 ? -6.788 -4.059 -10.923 1.00 96.88 88 GLY A C 1
ATOM 674 O O . GLY A 1 88 ? -7.758 -4.722 -10.552 1.00 96.88 88 GLY A O 1
ATOM 675 N N . ILE A 1 89 ? -5.699 -3.902 -10.169 1.00 97.62 89 ILE A N 1
ATOM 676 C CA . ILE A 1 89 ? -5.599 -4.312 -8.764 1.00 97.62 89 ILE A CA 1
ATOM 677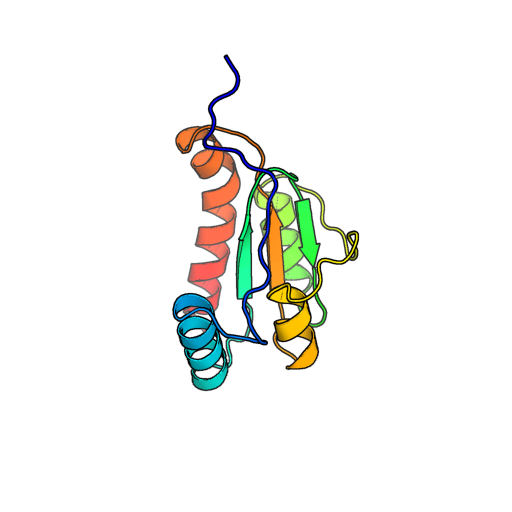 C C . ILE A 1 89 ? -5.859 -3.091 -7.866 1.00 97.62 89 ILE A C 1
ATOM 679 O O . ILE A 1 89 ? -5.122 -2.110 -7.958 1.00 97.62 89 ILE A O 1
ATOM 683 N N . PRO A 1 90 ? -6.868 -3.132 -6.974 1.00 97.06 90 PRO A N 1
ATOM 684 C CA . PRO A 1 90 ? -7.093 -2.061 -6.008 1.00 97.06 90 PRO A CA 1
ATOM 685 C C . PRO A 1 90 ? -5.880 -1.853 -5.099 1.00 97.06 90 PRO A C 1
ATOM 687 O O . PRO A 1 90 ? -5.319 -2.820 -4.573 1.00 97.06 90 PRO A O 1
ATOM 690 N N . ALA A 1 91 ? -5.507 -0.595 -4.868 1.00 97.44 91 ALA A N 1
ATOM 691 C CA . ALA A 1 91 ? -4.343 -0.246 -4.064 1.00 97.44 91 ALA A CA 1
ATOM 692 C C . ALA A 1 91 ? -4.592 0.981 -3.179 1.00 97.44 91 ALA A C 1
ATOM 694 O O . ALA A 1 91 ? -5.314 1.905 -3.559 1.00 97.44 91 ALA A O 1
ATOM 695 N N . ILE A 1 92 ? -3.968 0.991 -2.003 1.00 97.62 92 ILE A N 1
ATOM 696 C CA . ILE A 1 92 ? -3.828 2.175 -1.154 1.00 97.62 92 ILE A CA 1
ATOM 697 C C . ILE A 1 92 ? -2.340 2.356 -0.861 1.00 97.62 92 ILE A C 1
ATOM 699 O O . ILE A 1 92 ? -1.733 1.465 -0.264 1.00 97.62 92 ILE A O 1
ATOM 703 N N . VAL A 1 93 ? -1.771 3.508 -1.221 1.00 97.50 93 VAL A N 1
ATOM 704 C CA . VAL A 1 93 ? -0.469 3.923 -0.683 1.00 97.50 93 VAL A CA 1
ATOM 705 C C . VAL A 1 93 ? -0.726 4.532 0.688 1.00 97.50 93 VAL A C 1
ATOM 707 O O . VAL A 1 93 ? -1.418 5.542 0.826 1.00 97.50 93 VAL A O 1
ATOM 710 N N . TYR A 1 94 ? -0.234 3.859 1.717 1.00 98.12 94 TYR A N 1
ATOM 711 C CA . TYR A 1 94 ? -0.433 4.202 3.112 1.00 98.12 94 TYR A CA 1
ATOM 712 C C . TYR A 1 94 ? 0.810 4.926 3.619 1.00 98.12 94 TYR A C 1
ATOM 714 O O . TYR A 1 94 ? 1.800 4.298 3.983 1.00 98.12 94 TYR A O 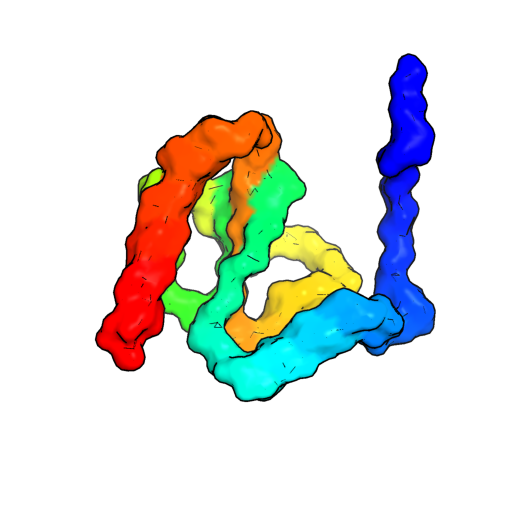1
ATOM 722 N N . GLU A 1 95 ? 0.746 6.249 3.677 1.00 97.38 95 GLU A N 1
ATOM 723 C CA . GLU A 1 95 ? 1.831 7.111 4.135 1.00 97.38 95 GLU A CA 1
ATOM 724 C C . GLU A 1 95 ? 1.662 7.427 5.623 1.00 97.38 95 GLU A C 1
ATOM 726 O O . GLU A 1 95 ? 0.729 8.128 6.018 1.00 97.38 95 GLU A O 1
ATOM 731 N N . THR A 1 96 ? 2.561 6.924 6.467 1.00 97.56 96 THR A N 1
ATOM 732 C CA . THR A 1 96 ? 2.572 7.252 7.902 1.00 97.56 96 THR A CA 1
ATOM 733 C C . THR A 1 96 ? 3.218 8.610 8.153 1.00 97.56 96 THR A C 1
ATOM 735 O O . THR A 1 96 ? 3.891 9.157 7.282 1.00 97.56 96 THR A O 1
ATOM 738 N N . GLU A 1 97 ? 3.101 9.153 9.363 1.00 96.62 97 GLU A N 1
ATOM 739 C CA . GLU A 1 97 ? 3.954 10.264 9.786 1.00 96.62 97 GLU A CA 1
ATOM 740 C C . GLU A 1 97 ? 5.423 9.837 9.980 1.00 96.62 97 GLU A C 1
ATOM 742 O O . GLU A 1 97 ? 5.762 8.650 10.059 1.00 96.62 97 GLU A O 1
ATOM 747 N N . GLN A 1 98 ? 6.312 10.823 10.129 1.00 96.12 98 GLN A N 1
ATOM 748 C CA . GLN A 1 98 ? 7.670 10.602 10.624 1.00 96.12 98 GLN A CA 1
ATOM 749 C C . GLN A 1 98 ? 7.644 10.446 12.154 1.00 96.12 98 GLN A C 1
ATOM 751 O O . GLN A 1 98 ? 7.757 11.427 12.890 1.00 96.12 98 GLN A O 1
ATOM 756 N N . ALA A 1 99 ? 7.548 9.212 12.645 1.00 94.94 99 ALA A N 1
ATOM 757 C CA . ALA A 1 99 ? 7.585 8.914 14.077 1.00 94.94 99 ALA A CA 1
ATOM 758 C C . ALA A 1 99 ? 8.415 7.661 14.395 1.00 94.94 99 ALA A C 1
ATOM 760 O O . ALA A 1 99 ? 8.881 6.939 13.514 1.00 94.94 99 ALA A O 1
ATOM 761 N N . GLY A 1 100 ? 8.646 7.422 15.687 1.00 95.94 100 GLY A N 1
ATOM 762 C CA . GLY A 1 100 ? 9.252 6.179 16.155 1.00 95.94 100 GLY A CA 1
ATOM 763 C C . GLY A 1 100 ? 8.269 5.012 16.061 1.00 95.94 100 GLY A C 1
ATOM 764 O O . GLY A 1 100 ? 7.064 5.202 16.217 1.00 95.94 100 GLY A O 1
ATOM 765 N N . LEU A 1 101 ? 8.791 3.795 15.883 1.00 95.25 101 LEU A N 1
ATOM 766 C CA . LEU A 1 101 ? 7.975 2.588 15.721 1.00 95.25 101 LEU A CA 1
ATOM 767 C C . LEU A 1 101 ? 6.881 2.407 16.797 1.00 95.25 101 LEU A C 1
ATOM 769 O O . LEU A 1 101 ? 5.774 2.055 16.411 1.00 95.25 101 LEU A O 1
ATOM 773 N N . PRO A 1 102 ? 7.108 2.671 18.105 1.00 97.75 102 PRO A N 1
ATOM 774 C CA . PRO A 1 102 ? 6.037 2.552 19.097 1.00 97.75 102 PRO A CA 1
ATOM 775 C C . PRO A 1 102 ? 4.828 3.449 18.805 1.00 97.75 102 PRO A C 1
ATOM 777 O O . PRO A 1 102 ? 3.704 2.962 18.825 1.00 97.75 102 PRO A O 1
ATOM 780 N N . ALA A 1 103 ? 5.058 4.717 18.451 1.00 97.19 103 ALA A N 1
ATOM 781 C CA . ALA A 1 103 ? 3.988 5.659 18.124 1.00 97.19 103 ALA A CA 1
ATOM 782 C C . ALA A 1 103 ? 3.266 5.266 16.824 1.00 97.19 103 ALA A C 1
ATOM 784 O O . ALA A 1 103 ? 2.038 5.267 16.773 1.00 97.19 103 ALA A O 1
ATOM 785 N N . LEU A 1 104 ? 4.025 4.834 15.807 1.00 97.25 104 LEU A N 1
ATOM 786 C CA . LEU A 1 104 ? 3.452 4.318 14.560 1.00 97.25 104 LEU A CA 1
ATOM 787 C C . LEU A 1 104 ? 2.575 3.084 14.812 1.00 97.25 104 LEU A C 1
ATOM 789 O O . LEU A 1 104 ? 1.489 2.961 14.250 1.00 97.25 104 LEU A O 1
ATOM 793 N N . CYS A 1 105 ? 3.017 2.171 15.679 1.00 97.50 105 CYS A N 1
ATOM 794 C CA . CYS A 1 105 ? 2.234 1.005 16.067 1.00 97.50 105 CYS A CA 1
ATOM 795 C C . CYS A 1 105 ? 0.960 1.407 16.814 1.00 97.50 105 CYS A C 1
ATOM 797 O O . CYS A 1 105 ? -0.108 0.909 16.477 1.00 97.50 105 CYS A O 1
ATOM 799 N N . GLU A 1 106 ? 1.047 2.305 17.796 1.00 97.81 106 GLU A N 1
ATOM 800 C CA . GLU A 1 106 ? -0.123 2.783 18.544 1.00 97.81 106 GLU A CA 1
ATOM 801 C C . GLU A 1 106 ? -1.186 3.387 17.620 1.00 97.81 106 GLU A C 1
ATOM 803 O O . GLU A 1 106 ? -2.374 3.110 17.790 1.00 97.81 106 GLU A O 1
ATOM 808 N N . ARG A 1 107 ? -0.761 4.154 16.610 1.00 97.44 107 ARG A N 1
ATOM 809 C CA . ARG A 1 107 ? -1.661 4.842 15.682 1.00 97.44 107 ARG A CA 1
ATOM 810 C C . ARG A 1 107 ? -2.197 3.949 14.561 1.00 97.44 107 ARG A C 1
ATOM 812 O O . ARG A 1 107 ? -3.392 3.968 14.283 1.00 97.44 107 ARG A O 1
ATOM 819 N N . HIS A 1 108 ? -1.343 3.173 13.893 1.00 97.38 108 HIS A N 1
ATOM 820 C CA . HIS A 1 108 ? -1.702 2.510 12.630 1.00 97.38 108 HIS A CA 1
ATOM 821 C C . HIS A 1 108 ? -2.040 1.024 12.776 1.00 97.38 108 HIS A C 1
ATOM 823 O O . HIS A 1 108 ? -2.863 0.493 12.021 1.00 97.38 108 HIS A O 1
ATOM 829 N N . LEU A 1 109 ? -1.427 0.330 13.742 1.00 96.31 109 LEU A N 1
ATOM 830 C CA . LEU A 1 109 ? -1.571 -1.120 13.880 1.00 96.31 109 LEU A CA 1
ATOM 831 C C . LEU A 1 109 ? -3.025 -1.573 14.109 1.00 96.31 109 LEU A C 1
ATOM 833 O O . LEU A 1 109 ? -3.400 -2.571 13.491 1.00 96.31 109 LEU A O 1
ATOM 837 N N . PRO A 1 110 ? -3.871 -0.884 14.909 1.00 96.00 110 PRO A N 1
ATOM 838 C CA . PRO A 1 110 ? -5.253 -1.316 15.120 1.00 96.00 110 PRO A CA 1
ATOM 839 C C . PRO A 1 110 ? -6.062 -1.426 13.819 1.00 96.00 110 PRO A C 1
ATOM 841 O O . PRO A 1 110 ? -6.750 -2.425 13.601 1.00 96.00 110 PRO A O 1
ATOM 844 N N . GLY A 1 111 ? -5.938 -0.438 12.924 1.00 95.56 111 GLY A N 1
ATOM 845 C CA . GLY A 1 111 ? -6.636 -0.428 11.634 1.00 95.56 111 GLY A CA 1
ATOM 846 C C . GLY A 1 111 ? -6.140 -1.524 10.690 1.00 95.56 111 GLY A C 1
ATOM 847 O O . GLY A 1 111 ? -6.941 -2.252 10.103 1.00 95.56 111 GLY A O 1
ATOM 848 N N . LEU A 1 112 ? -4.819 -1.699 10.599 1.00 95.62 112 LEU A N 1
ATOM 849 C CA . LEU A 1 112 ? -4.204 -2.738 9.765 1.00 95.62 112 LEU A CA 1
ATOM 850 C C . LEU A 1 112 ? -4.536 -4.153 10.268 1.00 95.62 112 LEU A C 1
ATOM 852 O O . LEU A 1 112 ? -4.822 -5.049 9.475 1.00 95.62 112 LEU A O 1
ATOM 856 N N . GLN A 1 113 ? -4.558 -4.366 11.586 1.00 95.38 113 GLN A N 1
ATOM 857 C CA . GLN A 1 113 ? -4.956 -5.645 12.178 1.00 95.38 113 GLN A CA 1
ATOM 858 C C . GLN A 1 113 ? -6.427 -5.969 11.927 1.00 95.38 113 GLN A C 1
ATOM 860 O O . GLN A 1 113 ? -6.748 -7.127 11.654 1.00 95.38 113 GLN A O 1
ATOM 865 N N . ALA A 1 114 ? -7.316 -4.977 12.021 1.00 93.25 114 ALA A N 1
ATOM 866 C CA . ALA A 1 114 ? -8.726 -5.159 11.697 1.00 93.25 114 ALA A CA 1
ATOM 867 C C . ALA A 1 114 ? -8.897 -5.584 10.230 1.00 93.25 114 ALA A C 1
ATOM 869 O O . ALA A 1 114 ? -9.548 -6.594 9.964 1.00 93.25 114 ALA A O 1
ATOM 870 N N . LEU A 1 115 ? -8.218 -4.896 9.303 1.00 92.75 115 LEU A N 1
ATOM 871 C CA . LEU A 1 115 ? -8.242 -5.224 7.876 1.00 92.75 115 LEU A CA 1
ATOM 872 C C . LEU A 1 115 ? -7.799 -6.670 7.597 1.00 92.75 115 LEU A C 1
ATOM 874 O O . LEU A 1 115 ? -8.484 -7.404 6.886 1.00 92.75 115 LEU A O 1
ATOM 878 N N . LEU A 1 116 ? -6.676 -7.103 8.179 1.00 91.06 116 LEU A N 1
ATOM 879 C CA . LEU A 1 116 ? -6.149 -8.456 7.966 1.00 91.06 116 LEU A CA 1
ATOM 880 C C . LEU A 1 116 ? -7.092 -9.548 8.487 1.00 91.06 116 LEU A C 1
ATOM 882 O O . LEU A 1 116 ? -7.207 -10.606 7.874 1.00 91.06 116 LEU A O 1
ATOM 886 N N . ARG A 1 117 ? -7.777 -9.310 9.609 1.00 88.94 117 ARG A N 1
ATOM 887 C CA . ARG A 1 117 ? -8.728 -10.278 10.181 1.00 88.94 117 ARG A CA 1
ATOM 888 C C . ARG A 1 117 ? -9.988 -10.419 9.330 1.00 88.94 117 ARG A C 1
ATOM 890 O O . ARG A 1 117 ? -10.521 -11.519 9.218 1.00 88.94 117 ARG A O 1
ATOM 897 N N . GLU A 1 118 ? -10.433 -9.335 8.707 1.00 82.81 118 GLU A N 1
ATOM 898 C CA . GLU A 1 118 ? -11.570 -9.354 7.784 1.00 82.81 118 GLU A CA 1
ATOM 899 C C . GLU A 1 118 ? -11.229 -10.102 6.490 1.00 82.81 118 GLU A C 1
ATOM 901 O O . GLU A 1 118 ? -12.013 -10.938 6.046 1.00 82.81 118 GLU A O 1
ATOM 906 N N . ALA A 1 119 ? -10.029 -9.890 5.942 1.00 67.88 119 ALA A N 1
ATOM 907 C CA . ALA A 1 119 ? -9.577 -10.544 4.712 1.00 67.88 119 ALA A CA 1
ATOM 908 C C . ALA A 1 119 ? -9.432 -12.077 4.826 1.00 67.88 119 ALA A C 1
ATOM 910 O O . ALA A 1 119 ? -9.535 -12.773 3.823 1.00 67.88 119 ALA A O 1
ATOM 911 N N . ILE A 1 120 ? -9.206 -12.611 6.033 1.00 57.16 120 ILE A N 1
ATOM 912 C CA . ILE A 1 120 ? -9.079 -14.061 6.289 1.00 57.16 120 ILE A CA 1
ATOM 913 C C . ILE A 1 120 ? -10.451 -14.758 6.374 1.00 57.16 120 ILE A C 1
ATOM 915 O O . ILE A 1 120 ? -10.524 -15.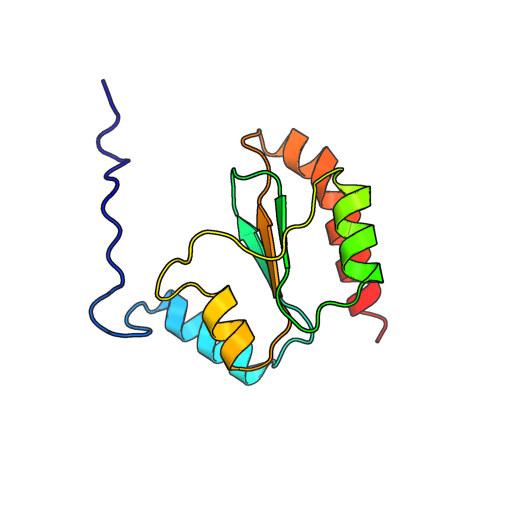982 6.303 1.00 57.16 120 ILE A O 1
ATOM 919 N N . THR A 1 121 ? -11.545 -14.004 6.519 1.00 47.22 121 THR A N 1
ATOM 920 C CA . THR A 1 121 ? -12.892 -14.563 6.747 1.00 47.22 121 THR A CA 1
ATOM 921 C C . THR A 1 121 ? -13.706 -14.726 5.448 1.00 47.22 121 THR A C 1
ATOM 923 O O . THR A 1 121 ? -14.901 -15.006 5.512 1.00 47.22 121 THR A O 1
ATOM 926 N N . VAL A 1 122 ? -13.080 -14.545 4.277 1.00 41.81 122 VAL A N 1
ATOM 927 C CA . VAL A 1 122 ? -13.714 -14.643 2.945 1.00 41.81 122 VAL A CA 1
ATOM 928 C C . VAL A 1 122 ? -13.519 -16.024 2.331 1.00 41.81 122 VAL A C 1
ATOM 930 O O . VAL A 1 122 ? -12.367 -16.509 2.331 1.00 41.81 122 VAL A O 1
#

Sequence (122 aa):
RSPENRTNRSSPGTEPCSEPETRALVALVERLRPPLVIDLHTPLELLLVRRGVHPTTLEKLSAAAGIRAVDELPGCPGAFDDWLEEIGIPAIVYETEQAGLPALCERHLPGLQALLREAITV

Secondary structure (DSSP, 8-state):
---TT--------SSTT-SHHHHHHHHHHHHH--S-EEEEE-SS-EEEE-TT--HHHHHHHHHHHT-EEES-----TT-HHHHHHHTT--EEEEE--S--HHHHHHHHHHHHHHHHHHHTT-